Protein AF-A0A066ZX19-F1 (afdb_monomer)

Structure (mmCIF, N/CA/C/O backbone):
data_AF-A0A066ZX19-F1
#
_entry.id   AF-A0A066ZX19-F1
#
loop_
_atom_site.group_PDB
_atom_site.id
_atom_site.type_symbol
_atom_site.label_atom_id
_atom_site.label_alt_id
_atom_site.label_comp_id
_atom_site.label_asym_id
_atom_site.label_entity_id
_atom_site.label_seq_id
_atom_site.pdbx_PDB_ins_code
_atom_site.Cartn_x
_atom_site.Cartn_y
_atom_site.Cartn_z
_atom_site.occupancy
_atom_site.B_iso_or_equiv
_atom_site.auth_seq_id
_atom_site.auth_comp_id
_atom_site.auth_asym_id
_atom_site.auth_atom_id
_atom_site.pdbx_PDB_model_num
ATOM 1 N N . MET A 1 1 ? 16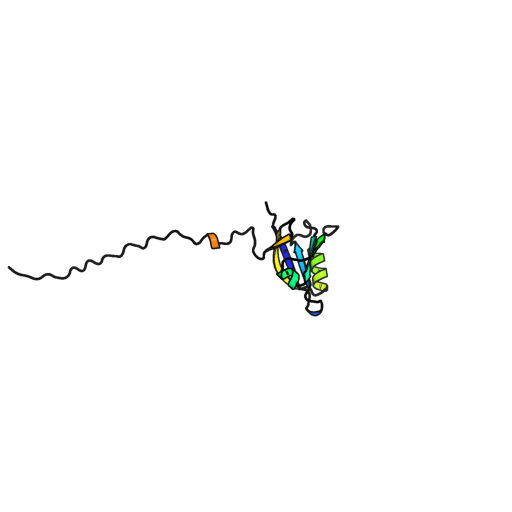.539 -3.342 -13.935 1.00 56.44 1 MET A N 1
ATOM 2 C CA . MET A 1 1 ? 15.503 -4.346 -13.606 1.00 56.44 1 MET A CA 1
ATOM 3 C C . MET A 1 1 ? 14.501 -3.682 -12.680 1.00 56.44 1 MET A C 1
ATOM 5 O O . MET A 1 1 ? 14.935 -2.983 -11.773 1.00 56.44 1 MET A O 1
ATOM 9 N N . ALA A 1 2 ? 13.201 -3.823 -12.944 1.00 65.31 2 ALA A N 1
ATOM 10 C CA . ALA A 1 2 ? 12.162 -3.310 -12.053 1.00 65.31 2 ALA A CA 1
ATOM 11 C C . ALA A 1 2 ? 12.178 -4.112 -10.744 1.00 65.31 2 ALA A C 1
ATOM 13 O O . ALA A 1 2 ? 12.100 -5.339 -10.786 1.00 65.31 2 ALA A O 1
ATOM 14 N N . ASN A 1 3 ? 12.321 -3.436 -9.604 1.00 87.81 3 ASN A N 1
ATOM 15 C CA . ASN A 1 3 ? 12.306 -4.081 -8.293 1.00 87.81 3 ASN A CA 1
ATOM 16 C C . ASN A 1 3 ? 10.891 -3.984 -7.711 1.00 87.81 3 ASN A C 1
ATOM 18 O O . ASN A 1 3 ? 10.463 -2.897 -7.323 1.00 87.81 3 ASN A O 1
ATOM 22 N N . TRP A 1 4 ? 10.155 -5.094 -7.706 1.00 91.69 4 TRP A N 1
ATOM 23 C CA . TRP A 1 4 ? 8.775 -5.151 -7.230 1.00 91.69 4 TRP A CA 1
ATOM 24 C C . TRP A 1 4 ? 8.723 -5.579 -5.770 1.00 91.69 4 TRP A C 1
ATOM 26 O O . TRP A 1 4 ? 9.206 -6.648 -5.405 1.00 91.69 4 TRP A O 1
ATOM 36 N N . ILE A 1 5 ? 8.107 -4.738 -4.949 1.00 92.88 5 ILE A N 1
ATOM 37 C CA . ILE A 1 5 ? 8.027 -4.899 -3.503 1.00 92.88 5 ILE A CA 1
ATOM 38 C C . ILE A 1 5 ? 6.634 -5.407 -3.150 1.00 92.88 5 ILE A C 1
ATOM 40 O O . ILE A 1 5 ? 5.633 -4.767 -3.475 1.00 92.88 5 ILE A O 1
ATOM 44 N N . GLU A 1 6 ? 6.572 -6.538 -2.457 1.00 94.75 6 GLU A N 1
ATOM 45 C CA . GLU A 1 6 ? 5.330 -7.044 -1.882 1.00 94.75 6 GLU A CA 1
ATOM 46 C C . GLU A 1 6 ? 4.841 -6.111 -0.768 1.00 94.75 6 GLU A C 1
ATOM 48 O O . GLU A 1 6 ? 5.584 -5.754 0.155 1.00 94.75 6 GLU A O 1
ATOM 53 N N . CYS A 1 7 ? 3.585 -5.691 -0.877 1.00 94.94 7 CYS A N 1
ATOM 54 C CA . CYS A 1 7 ? 2.951 -4.749 0.026 1.00 94.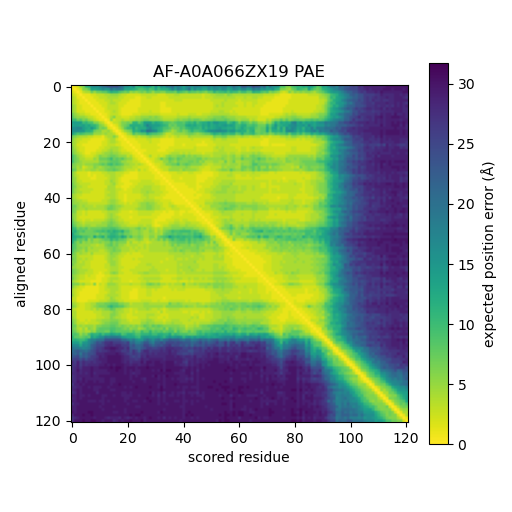94 7 CYS A CA 1
ATOM 55 C C . CYS A 1 7 ? 1.586 -5.260 0.478 1.00 94.94 7 CYS A C 1
ATOM 57 O O . CYS A 1 7 ? 0.801 -5.793 -0.305 1.00 94.94 7 CYS A O 1
ATOM 59 N N . GLU A 1 8 ? 1.269 -5.017 1.739 1.00 95.38 8 GLU A N 1
ATOM 60 C CA . GLU A 1 8 ? -0.037 -5.293 2.316 1.00 95.38 8 GLU A CA 1
ATOM 61 C C . GLU A 1 8 ? -0.918 -4.046 2.240 1.00 95.38 8 GLU A C 1
ATOM 63 O O . GLU A 1 8 ? -0.470 -2.917 2.465 1.00 95.38 8 GLU A O 1
ATOM 68 N N . VAL A 1 9 ? -2.194 -4.259 1.938 1.00 95.38 9 VAL A N 1
ATOM 69 C CA . VAL A 1 9 ? -3.213 -3.220 1.824 1.00 95.38 9 VAL A CA 1
ATOM 70 C C . VAL A 1 9 ? -4.179 -3.349 2.986 1.00 95.38 9 VAL A C 1
ATOM 72 O O . VAL A 1 9 ? -4.715 -4.424 3.254 1.00 95.38 9 VAL A O 1
ATOM 75 N N . TYR A 1 10 ? -4.451 -2.226 3.635 1.00 94.88 10 TYR A N 1
ATOM 76 C CA . TYR A 1 10 ? -5.372 -2.117 4.749 1.00 94.88 10 TYR A CA 1
ATOM 77 C C . TYR A 1 10 ? -6.432 -1.057 4.473 1.00 94.88 10 TYR A C 1
ATOM 79 O O . TYR A 1 10 ? -6.123 0.058 4.044 1.00 94.88 10 TYR A O 1
ATOM 87 N N . CYS A 1 11 ? -7.678 -1.378 4.797 1.00 94.06 11 CYS A N 1
ATOM 88 C CA . CYS A 1 11 ? -8.824 -0.498 4.632 1.00 94.06 11 CYS A CA 1
ATOM 89 C C . CYS A 1 11 ? -9.334 -0.024 5.991 1.00 94.06 11 CYS A C 1
ATOM 91 O O . CYS A 1 11 ? -9.576 -0.814 6.904 1.00 94.06 11 CYS A O 1
ATOM 93 N N . ALA A 1 12 ? -9.501 1.286 6.110 1.00 91.19 12 ALA A N 1
ATOM 94 C CA . ALA A 1 12 ? -10.119 1.935 7.249 1.00 91.19 12 ALA A CA 1
ATOM 95 C C . ALA A 1 12 ? -11.649 1.733 7.219 1.00 91.19 12 ALA A C 1
ATOM 97 O O . ALA A 1 12 ? -12.224 1.568 6.136 1.00 91.19 12 ALA A O 1
ATOM 98 N N . PRO A 1 13 ? -12.336 1.798 8.372 1.00 85.75 13 PRO A N 1
ATOM 99 C CA . PRO A 1 13 ? -13.782 1.618 8.428 1.00 85.75 13 PRO A CA 1
ATOM 100 C C . PRO A 1 13 ? -14.498 2.742 7.670 1.00 85.75 13 PRO A C 1
ATOM 102 O O . PRO A 1 13 ? -13.982 3.858 7.558 1.00 85.75 13 PRO A O 1
ATOM 105 N N . SER A 1 14 ? -15.711 2.483 7.176 1.00 76.44 14 SER A N 1
ATOM 106 C CA . SER A 1 14 ? -16.479 3.437 6.356 1.00 76.44 14 SER A CA 1
ATOM 107 C C . SER A 1 14 ? -16.670 4.806 7.021 1.00 76.44 14 SER A C 1
ATOM 109 O O . SER A 1 14 ? -16.646 5.826 6.336 1.00 76.44 14 SER A O 1
ATOM 111 N N . SER A 1 15 ? -16.748 4.848 8.356 1.00 75.19 15 SER A N 1
ATOM 112 C CA . SER A 1 15 ? -16.823 6.079 9.161 1.00 75.19 15 SER A CA 1
ATOM 113 C C . SER A 1 15 ? -15.627 7.025 8.985 1.00 75.19 15 SER A C 1
ATOM 115 O O . SER A 1 15 ? -15.730 8.210 9.281 1.00 75.19 15 SER A O 1
ATOM 117 N N . SER A 1 16 ? -14.497 6.530 8.475 1.00 68.19 16 SER A N 1
ATOM 118 C CA . SER A 1 16 ? -13.272 7.303 8.233 1.00 68.19 16 SER A CA 1
ATOM 119 C C . SER A 1 16 ? -13.107 7.787 6.781 1.00 68.19 16 SER A C 1
ATOM 121 O O . SER A 1 16 ? -12.058 8.336 6.425 1.00 68.19 16 SER A O 1
ATOM 123 N N . GLY A 1 17 ? -14.124 7.574 5.935 1.00 69.50 17 GLY A N 1
ATOM 124 C CA . GLY A 1 17 ? -14.104 7.934 4.514 1.00 69.50 17 GLY A CA 1
ATOM 125 C C . GLY A 1 17 ? -13.441 6.894 3.604 1.00 69.50 17 GLY A C 1
ATOM 126 O O . GLY A 1 17 ? -12.962 7.248 2.528 1.00 69.50 17 GLY A O 1
ATOM 127 N N . GLY A 1 18 ? -13.373 5.626 4.034 1.00 79.38 18 GLY A N 1
ATOM 128 C CA . GLY A 1 18 ? -12.871 4.515 3.210 1.00 79.38 18 GLY A CA 1
ATOM 129 C C . GLY A 1 18 ? -11.404 4.677 2.808 1.00 79.38 18 GLY A C 1
ATOM 130 O O . GLY A 1 18 ? -11.039 4.484 1.642 1.00 79.38 18 GLY A O 1
ATOM 131 N N . LYS A 1 19 ? -10.568 5.113 3.757 1.00 91.44 19 LYS A N 1
ATOM 132 C CA . LYS A 1 19 ? -9.137 5.311 3.520 1.00 91.44 19 LYS A CA 1
ATOM 133 C C . LYS A 1 19 ? -8.434 3.974 3.328 1.00 91.44 19 LYS A C 1
ATOM 135 O O . LYS A 1 19 ? -8.717 3.005 4.023 1.00 91.44 19 LYS A O 1
ATOM 140 N N . VAL A 1 20 ? -7.480 3.962 2.414 1.00 94.38 20 VAL A N 1
ATOM 141 C CA . VAL A 1 20 ? -6.590 2.839 2.153 1.00 94.38 20 VAL A CA 1
ATOM 142 C C . VAL A 1 20 ? -5.195 3.221 2.619 1.00 94.38 20 VAL A C 1
ATOM 144 O O . VAL A 1 20 ? -4.742 4.352 2.418 1.00 94.38 20 VAL A O 1
ATOM 147 N N . TRP A 1 21 ? -4.526 2.274 3.258 1.00 95.00 21 TRP A N 1
ATOM 148 C CA . TRP A 1 21 ? -3.129 2.354 3.641 1.00 95.00 21 TRP A CA 1
ATOM 149 C C . TRP A 1 21 ? -2.395 1.146 3.074 1.00 95.00 21 TRP A C 1
ATOM 151 O O . TRP A 1 21 ? -2.875 0.024 3.184 1.00 95.00 21 TRP A O 1
ATOM 161 N N . VAL A 1 22 ? -1.250 1.390 2.455 1.00 95.19 22 VAL A N 1
ATOM 162 C CA . VAL A 1 22 ? -0.399 0.364 1.860 1.00 95.19 22 VAL A CA 1
ATOM 163 C C . VAL A 1 22 ? 0.962 0.442 2.524 1.00 95.19 22 VAL A C 1
ATOM 165 O O . VAL A 1 22 ? 1.533 1.533 2.647 1.00 95.19 22 VAL A O 1
ATOM 168 N N . CYS A 1 23 ? 1.489 -0.702 2.934 1.00 94.31 23 CYS A N 1
ATOM 169 C CA . CYS A 1 23 ? 2.820 -0.802 3.508 1.00 94.31 23 CYS A CA 1
ATOM 170 C C . CYS A 1 23 ? 3.609 -1.966 2.907 1.00 94.31 23 CYS A C 1
ATOM 172 O O . CYS A 1 23 ? 3.030 -3.013 2.624 1.00 94.31 23 CYS A O 1
ATOM 174 N N . PRO A 1 24 ? 4.930 -1.812 2.733 1.00 93.75 24 PRO A N 1
ATOM 175 C CA . PRO A 1 24 ? 5.809 -2.928 2.417 1.00 93.75 24 PRO A CA 1
ATOM 176 C C . PRO A 1 24 ? 5.711 -4.027 3.478 1.00 93.75 24 PRO A C 1
ATOM 178 O O . PRO A 1 24 ? 5.678 -3.730 4.674 1.00 93.75 24 PRO A O 1
ATOM 181 N N . ALA A 1 25 ? 5.752 -5.294 3.060 1.00 89.81 25 ALA A N 1
ATOM 182 C CA . ALA A 1 25 ? 5.784 -6.423 3.993 1.00 89.81 25 ALA A CA 1
ATOM 183 C C . ALA A 1 25 ? 7.019 -6.374 4.920 1.00 89.81 25 ALA A C 1
ATOM 185 O O . ALA A 1 25 ? 6.941 -6.759 6.087 1.00 89.81 25 ALA A O 1
ATOM 186 N N . ASN A 1 26 ? 8.138 -5.823 4.428 1.00 87.00 26 ASN A N 1
ATOM 187 C CA . ASN A 1 26 ? 9.374 -5.609 5.182 1.00 87.00 26 ASN A CA 1
ATOM 188 C C . ASN A 1 26 ? 9.695 -4.108 5.349 1.00 87.00 26 ASN A C 1
ATOM 190 O O . ASN A 1 26 ? 10.550 -3.547 4.659 1.00 87.00 26 ASN A O 1
ATOM 194 N N . MET A 1 27 ? 9.011 -3.441 6.286 1.00 82.88 27 MET A N 1
ATOM 195 C CA . MET A 1 27 ? 9.222 -2.008 6.569 1.00 82.88 27 MET A CA 1
ATOM 196 C C . MET A 1 27 ? 10.585 -1.679 7.200 1.00 82.88 27 MET A C 1
ATOM 198 O O . MET A 1 27 ? 11.013 -0.526 7.151 1.00 82.88 27 MET A O 1
ATOM 202 N N . ASN A 1 28 ? 11.298 -2.673 7.745 1.00 83.38 28 ASN A N 1
ATOM 203 C CA . ASN A 1 28 ? 12.621 -2.470 8.346 1.00 83.38 28 ASN A CA 1
ATOM 204 C C . ASN A 1 28 ? 13.680 -2.075 7.305 1.00 83.38 28 ASN A C 1
ATOM 206 O O . ASN A 1 28 ? 14.669 -1.431 7.642 1.00 83.38 28 ASN A O 1
ATOM 210 N N . GLN A 1 29 ? 13.468 -2.445 6.041 1.00 82.69 29 GLN A N 1
ATOM 211 C CA . GLN A 1 29 ? 14.363 -2.113 4.928 1.00 82.69 29 GLN A CA 1
ATOM 212 C C . GLN A 1 29 ? 13.769 -1.063 3.985 1.00 82.69 29 GLN A C 1
ATOM 214 O O . GLN A 1 29 ? 14.495 -0.438 3.216 1.00 82.69 29 GLN A O 1
ATOM 219 N N . ILE A 1 30 ? 12.450 -0.870 4.033 1.00 88.31 30 ILE A N 1
ATOM 220 C CA . ILE A 1 30 ? 11.706 -0.069 3.065 1.00 88.31 30 ILE A CA 1
ATOM 221 C C . ILE A 1 30 ? 10.895 0.990 3.830 1.00 88.31 30 ILE A C 1
ATOM 223 O O . ILE A 1 30 ? 9.739 0.749 4.189 1.00 88.31 30 ILE A O 1
ATOM 227 N N . PRO A 1 31 ? 11.489 2.167 4.115 1.00 88.56 31 PRO A N 1
ATOM 228 C CA . PRO A 1 31 ? 10.909 3.170 5.003 1.00 88.56 31 PRO A CA 1
ATOM 229 C C . PRO A 1 31 ? 9.926 4.079 4.253 1.00 88.56 31 PRO A C 1
ATOM 231 O O . PRO A 1 31 ? 10.082 5.297 4.213 1.00 88.56 31 PRO A O 1
ATOM 234 N N . TRP A 1 32 ? 8.898 3.509 3.631 1.00 91.62 32 TRP A N 1
ATOM 235 C CA . TRP A 1 32 ? 7.809 4.284 3.039 1.00 91.62 32 TRP A CA 1
ATOM 236 C C . TRP A 1 32 ? 6.473 3.563 3.181 1.00 91.62 32 TRP A C 1
ATOM 238 O O . TRP A 1 32 ? 6.401 2.356 3.386 1.00 91.62 32 TRP A O 1
ATOM 248 N N . THR A 1 33 ? 5.392 4.327 3.082 1.00 94.50 33 THR A N 1
ATOM 249 C CA . THR A 1 33 ? 4.020 3.812 3.001 1.00 94.50 33 THR A CA 1
ATOM 250 C C . THR A 1 33 ? 3.246 4.591 1.946 1.00 94.50 33 THR A C 1
ATOM 252 O O . THR A 1 33 ? 3.663 5.678 1.554 1.00 94.50 33 THR A O 1
ATOM 255 N N . MET A 1 34 ? 2.104 4.084 1.493 1.00 95.12 34 MET A N 1
ATOM 256 C CA . MET A 1 34 ? 1.189 4.851 0.646 1.00 95.12 34 MET A CA 1
ATOM 257 C C . MET A 1 34 ? -0.172 4.975 1.322 1.00 95.12 34 MET A C 1
ATOM 259 O O . MET A 1 34 ? -0.586 4.103 2.084 1.00 95.12 34 MET A O 1
ATOM 263 N N . SER A 1 35 ? -0.877 6.078 1.088 1.00 94.62 35 SER A N 1
ATOM 264 C CA . SER A 1 35 ? -2.227 6.257 1.622 1.00 94.62 35 SER A CA 1
ATOM 265 C C . SER A 1 35 ? -3.112 7.124 0.733 1.00 94.62 35 SER A C 1
ATOM 267 O O . SER A 1 35 ? -2.638 7.891 -0.104 1.00 94.62 35 SER A O 1
ATOM 269 N N . GLY A 1 36 ? -4.425 6.973 0.883 1.00 93.81 36 GLY A N 1
ATOM 270 C CA . GLY A 1 36 ? -5.415 7.705 0.098 1.00 93.81 36 GLY A CA 1
ATOM 271 C C . GLY A 1 36 ? -6.824 7.175 0.327 1.00 93.81 36 GLY A C 1
ATOM 272 O O . GLY A 1 36 ? -7.080 6.493 1.314 1.00 93.81 36 GLY A O 1
ATOM 273 N N . THR A 1 37 ? -7.752 7.496 -0.569 1.00 92.44 37 THR A N 1
ATOM 274 C CA . THR A 1 37 ? -9.101 6.907 -0.584 1.00 92.44 37 THR A CA 1
ATOM 275 C C . THR A 1 37 ? -9.112 5.628 -1.418 1.00 92.44 37 THR A C 1
ATOM 277 O O . THR A 1 37 ? -8.249 5.446 -2.279 1.00 92.44 37 THR A O 1
ATOM 280 N N . LYS A 1 38 ? -10.125 4.772 -1.236 1.00 89.06 38 LYS A N 1
ATOM 281 C CA . LYS A 1 38 ? -10.324 3.593 -2.094 1.00 89.06 38 LYS A CA 1
ATOM 282 C C . LYS A 1 38 ? -10.364 3.940 -3.590 1.00 89.06 38 LYS A C 1
ATOM 284 O O . LYS A 1 38 ? -9.721 3.269 -4.383 1.00 89.06 38 LYS A O 1
ATOM 289 N N . ALA A 1 39 ? -11.011 5.042 -3.973 1.00 89.56 39 ALA A N 1
ATOM 290 C CA . ALA A 1 39 ? -11.031 5.493 -5.367 1.00 89.56 39 ALA A CA 1
ATOM 291 C C . ALA A 1 39 ? -9.628 5.820 -5.917 1.00 89.56 39 ALA A C 1
ATOM 293 O O . ALA A 1 39 ? -9.335 5.537 -7.075 1.00 89.56 39 ALA A O 1
ATOM 294 N N . ARG A 1 40 ? -8.734 6.395 -5.099 1.00 91.94 40 ARG A N 1
ATOM 295 C CA . ARG A 1 40 ? -7.336 6.627 -5.501 1.00 91.94 40 ARG A CA 1
ATOM 296 C C . ARG A 1 40 ? -6.542 5.332 -5.580 1.00 91.94 40 ARG A C 1
ATOM 298 O O . ARG A 1 40 ? -5.707 5.199 -6.467 1.00 91.94 40 ARG A O 1
ATOM 305 N N . PHE A 1 41 ? -6.808 4.390 -4.678 1.00 92.25 41 PHE A N 1
ATOM 306 C CA . PHE A 1 41 ? -6.226 3.052 -4.742 1.00 92.25 41 PHE A CA 1
ATOM 307 C C . PHE A 1 41 ? -6.599 2.343 -6.048 1.00 92.25 41 PHE A C 1
ATOM 309 O O . PHE A 1 41 ? -5.708 1.926 -6.782 1.00 92.25 41 PHE A O 1
ATOM 316 N N . ASP A 1 42 ? -7.891 2.309 -6.381 1.00 89.12 42 ASP A N 1
ATOM 317 C CA . ASP A 1 42 ? -8.405 1.678 -7.601 1.00 89.12 42 ASP A CA 1
ATOM 318 C C . ASP A 1 42 ? -7.824 2.335 -8.877 1.00 89.12 42 ASP A C 1
ATOM 320 O O . ASP A 1 42 ? -7.593 1.656 -9.873 1.00 89.12 42 ASP A O 1
ATOM 324 N N . ASN A 1 43 ? -7.492 3.633 -8.823 1.00 90.06 43 ASN A N 1
ATOM 325 C CA . ASN A 1 43 ? -6.857 4.391 -9.914 1.00 90.06 43 ASN A CA 1
ATOM 326 C C . ASN A 1 43 ? -5.322 4.488 -9.819 1.00 90.06 43 ASN A C 1
ATOM 328 O O . ASN A 1 43 ? -4.712 5.312 -10.496 1.00 90.06 43 ASN A O 1
ATOM 332 N N . SER A 1 44 ? -4.682 3.712 -8.947 1.00 89.31 44 SER A N 1
ATOM 333 C CA . SER A 1 44 ? -3.228 3.723 -8.749 1.00 89.31 44 SER A CA 1
ATOM 334 C C . SER A 1 44 ? -2.582 5.093 -8.473 1.00 89.31 44 SER A C 1
ATOM 336 O O . SER A 1 44 ? -1.470 5.371 -8.907 1.00 89.31 44 SER A O 1
ATOM 338 N N . SER A 1 45 ? -3.272 5.954 -7.723 1.00 91.31 45 SER A N 1
ATOM 339 C CA . SER A 1 45 ? -2.882 7.349 -7.442 1.00 91.31 45 SER A CA 1
ATOM 340 C C . SER A 1 45 ? -2.776 7.649 -5.941 1.00 91.31 45 SER A C 1
ATOM 342 O O . SER A 1 45 ? -3.125 8.733 -5.462 1.00 91.31 45 SER A O 1
ATOM 344 N N . LEU A 1 46 ? -2.327 6.665 -5.159 1.00 94.12 46 LEU A N 1
ATOM 345 C CA . LEU A 1 46 ? -2.088 6.854 -3.730 1.00 94.12 46 LEU A CA 1
ATOM 346 C C . LEU A 1 46 ? -0.906 7.797 -3.477 1.00 94.12 46 LEU A C 1
ATOM 348 O O . LEU A 1 46 ? 0.065 7.838 -4.229 1.00 94.12 46 LEU A O 1
ATOM 352 N N . THR A 1 47 ? -0.975 8.538 -2.375 1.00 94.62 47 THR A N 1
ATOM 353 C CA . THR A 1 47 ? 0.097 9.434 -1.946 1.00 94.62 47 THR A CA 1
ATOM 354 C C . THR A 1 47 ? 1.180 8.631 -1.238 1.00 94.62 47 THR A C 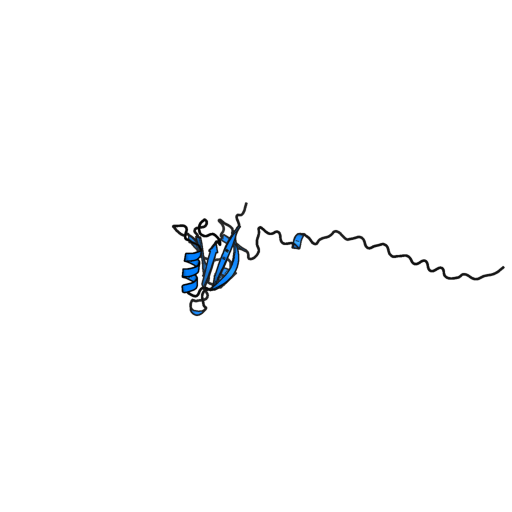1
ATOM 356 O O . THR A 1 47 ? 0.895 7.948 -0.252 1.00 94.62 47 THR A O 1
ATOM 359 N N . VAL A 1 48 ? 2.417 8.733 -1.719 1.00 94.56 48 VAL A N 1
ATOM 360 C CA . VAL A 1 48 ? 3.600 8.133 -1.091 1.00 94.56 48 VAL A CA 1
ATOM 361 C C . VAL A 1 48 ? 4.024 8.980 0.108 1.00 94.56 48 VAL A C 1
ATOM 363 O O . VAL A 1 48 ? 4.082 10.203 0.026 1.00 94.56 48 VAL A O 1
ATOM 366 N N . ASN A 1 49 ? 4.320 8.322 1.224 1.00 92.44 49 ASN A N 1
ATOM 367 C CA . ASN A 1 49 ? 4.782 8.932 2.464 1.00 92.44 49 ASN A CA 1
ATOM 368 C C . ASN A 1 49 ? 6.094 8.258 2.870 1.00 92.44 49 ASN A C 1
ATOM 370 O O . ASN A 1 49 ? 6.090 7.106 3.314 1.00 92.44 49 ASN A O 1
ATOM 374 N N . THR A 1 50 ? 7.204 8.972 2.716 1.00 90.12 50 THR A N 1
ATOM 375 C CA . THR A 1 50 ? 8.520 8.522 3.180 1.00 90.12 50 THR A CA 1
ATOM 376 C C . THR A 1 50 ? 8.605 8.659 4.697 1.00 90.12 50 THR A C 1
ATOM 378 O O . THR A 1 50 ? 8.137 9.640 5.274 1.00 90.12 50 THR A O 1
ATOM 381 N N . LEU A 1 51 ? 9.189 7.663 5.352 1.00 85.62 51 LEU A N 1
ATOM 382 C CA . LEU A 1 51 ? 9.453 7.662 6.781 1.00 85.62 51 LEU A CA 1
ATOM 383 C C . LEU A 1 51 ? 10.901 8.090 7.011 1.00 85.62 51 LEU A C 1
ATOM 385 O O . LEU A 1 51 ? 11.815 7.592 6.361 1.00 85.62 51 LEU A O 1
ATOM 389 N N . ASN A 1 52 ? 11.111 8.995 7.966 1.00 82.88 52 ASN A N 1
ATOM 390 C CA . ASN A 1 52 ? 12.455 9.469 8.313 1.00 82.88 52 ASN A CA 1
ATOM 391 C C . ASN A 1 52 ? 13.329 8.361 8.910 1.00 82.88 52 ASN A C 1
ATOM 393 O O . ASN A 1 52 ? 14.550 8.409 8.810 1.00 82.88 52 ASN A O 1
ATOM 397 N N . THR A 1 53 ? 12.701 7.377 9.549 1.00 80.31 53 THR A N 1
ATOM 398 C CA . THR A 1 53 ? 13.371 6.224 10.135 1.00 80.31 53 THR A CA 1
ATOM 399 C C . THR A 1 53 ? 12.641 4.946 9.740 1.00 80.31 53 THR A C 1
ATOM 401 O O . THR A 1 53 ? 11.404 4.949 9.667 1.00 80.31 53 THR A O 1
ATOM 404 N N . PRO A 1 54 ? 13.375 3.844 9.504 1.00 80.12 54 PRO A N 1
ATOM 405 C CA . PRO A 1 54 ? 12.771 2.525 9.458 1.00 80.12 54 PRO A CA 1
ATOM 406 C C . PRO A 1 54 ? 11.986 2.291 10.745 1.00 80.12 54 PRO A C 1
ATOM 408 O O . PRO A 1 54 ? 12.418 2.674 11.836 1.00 80.12 54 PRO A O 1
ATOM 411 N N . LYS A 1 55 ? 10.811 1.691 10.607 1.00 76.50 55 LYS A N 1
ATOM 412 C CA . LYS A 1 55 ? 9.961 1.337 11.736 1.00 76.50 55 LYS A CA 1
ATOM 413 C C . LYS A 1 55 ? 9.644 -0.134 11.664 1.00 76.50 55 LYS A C 1
ATOM 415 O O . LYS A 1 55 ? 9.459 -0.674 10.574 1.00 76.50 55 LYS A O 1
ATOM 420 N N . ASP A 1 56 ? 9.528 -0.728 12.843 1.00 79.12 56 ASP A N 1
ATOM 421 C CA .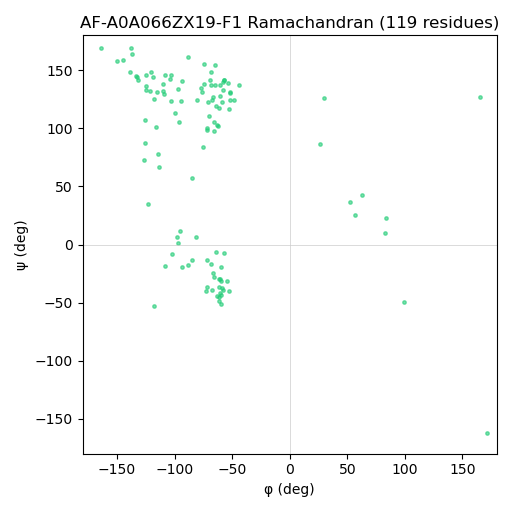 ASP A 1 56 ? 9.082 -2.099 12.957 1.00 79.12 56 ASP A CA 1
ATOM 422 C C . ASP A 1 56 ? 7.685 -2.242 12.334 1.00 79.12 56 ASP A C 1
ATOM 424 O O . ASP A 1 56 ? 6.738 -1.529 12.698 1.00 79.12 56 ASP A O 1
ATOM 428 N N . ALA A 1 57 ? 7.587 -3.137 11.348 1.00 77.56 57 ALA A N 1
ATOM 429 C CA . ALA A 1 57 ? 6.365 -3.363 10.590 1.00 77.56 57 ALA A CA 1
ATOM 430 C C . ALA A 1 57 ? 5.209 -3.781 11.508 1.00 77.56 57 ALA A C 1
ATOM 432 O O . ALA A 1 57 ? 4.077 -3.347 11.295 1.00 77.56 57 ALA A O 1
ATOM 433 N N . TRP A 1 58 ? 5.489 -4.577 12.545 1.00 80.06 58 TRP A N 1
ATOM 434 C CA . TRP A 1 58 ? 4.492 -5.021 13.513 1.00 80.06 58 TRP A CA 1
ATOM 435 C C . TRP A 1 58 ? 3.879 -3.834 14.253 1.00 80.06 58 TRP A C 1
ATOM 437 O O . TRP A 1 58 ? 2.659 -3.690 14.277 1.00 80.06 58 TRP A O 1
ATOM 447 N N . ASN A 1 59 ? 4.708 -2.924 14.769 1.00 85.94 59 ASN A N 1
ATOM 448 C CA . ASN A 1 59 ? 4.230 -1.756 15.514 1.00 85.94 59 ASN A CA 1
ATOM 449 C C . ASN A 1 59 ? 3.332 -0.852 14.656 1.00 85.94 59 ASN A C 1
ATOM 451 O O . ASN A 1 59 ? 2.284 -0.395 15.110 1.00 85.94 59 ASN A O 1
ATOM 455 N N . PHE A 1 60 ? 3.700 -0.627 13.392 1.00 84.62 60 PHE A N 1
ATOM 456 C CA . PHE A 1 60 ? 2.895 0.191 12.479 1.00 84.62 60 PHE A CA 1
ATOM 457 C C . PHE A 1 60 ? 1.559 -0.463 12.116 1.00 84.62 60 PHE A C 1
ATOM 459 O O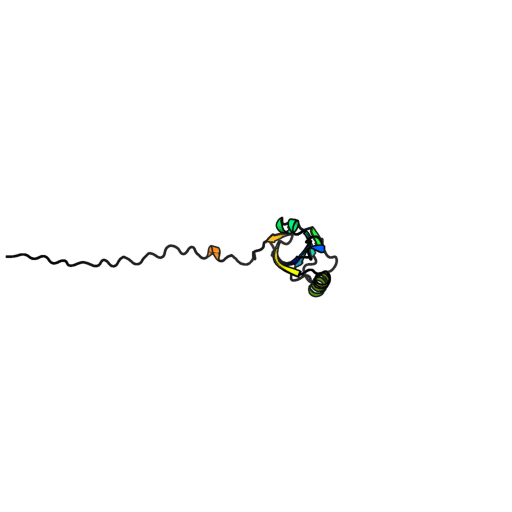 . PHE A 1 60 ? 0.532 0.220 12.045 1.00 84.62 60 PHE A O 1
ATOM 466 N N . LYS A 1 61 ? 1.560 -1.785 11.912 1.00 87.69 61 LYS A N 1
ATOM 467 C CA . LYS A 1 61 ? 0.335 -2.560 11.685 1.00 87.69 61 LYS A CA 1
ATOM 468 C C . LYS A 1 61 ? -0.573 -2.510 12.912 1.00 87.69 61 LYS A C 1
ATOM 470 O O . LYS A 1 61 ? -1.760 -2.230 12.761 1.00 87.69 61 LYS A O 1
ATOM 475 N N . GLU A 1 62 ? -0.025 -2.668 14.115 1.00 90.12 62 GLU A N 1
ATOM 476 C CA . GLU A 1 62 ? -0.779 -2.570 15.368 1.00 90.12 62 GLU A CA 1
ATOM 477 C C . GLU A 1 62 ? -1.406 -1.182 15.567 1.00 90.12 62 GLU A C 1
ATOM 479 O O . GLU A 1 62 ? -2.602 -1.085 15.843 1.00 90.12 62 GLU A O 1
ATOM 484 N N . GLU A 1 63 ? -0.662 -0.095 15.332 1.00 90.44 63 GLU A N 1
ATOM 485 C CA . GLU A 1 63 ? -1.210 1.271 15.387 1.00 90.44 63 GLU A CA 1
ATOM 486 C C . GLU A 1 63 ? -2.382 1.472 14.412 1.00 90.44 63 GLU A C 1
ATOM 488 O O . GLU A 1 63 ? -3.354 2.175 14.708 1.00 90.44 63 GLU A O 1
ATOM 493 N N . LYS A 1 64 ? -2.295 0.888 13.212 1.00 90.81 64 LYS A N 1
ATOM 494 C CA . LYS A 1 64 ? -3.360 0.968 12.204 1.00 90.81 64 LYS A CA 1
ATOM 495 C C . LYS A 1 64 ? -4.553 0.107 12.594 1.00 90.81 64 LYS A C 1
ATOM 497 O O . LYS A 1 64 ? -5.687 0.576 12.476 1.00 90.81 64 LYS A O 1
ATOM 502 N N . ARG A 1 65 ? -4.315 -1.086 13.136 1.00 90.19 65 ARG A N 1
ATOM 503 C CA . ARG A 1 65 ? -5.350 -1.979 13.666 1.00 90.19 65 ARG A CA 1
ATOM 504 C C . ARG A 1 65 ? -6.137 -1.317 14.796 1.00 90.19 65 ARG A C 1
ATOM 506 O O . ARG A 1 65 ? -7.362 -1.340 14.770 1.00 90.19 65 ARG A O 1
ATOM 513 N N . GLN A 1 66 ? -5.463 -0.630 15.721 1.00 91.69 66 GLN A N 1
ATOM 514 C CA . GLN A 1 66 ? -6.112 0.156 16.784 1.00 91.69 66 GLN A CA 1
ATOM 515 C C . GLN A 1 66 ? -6.983 1.298 16.236 1.00 91.69 66 GLN A C 1
ATOM 517 O O . GLN A 1 66 ? -7.996 1.651 16.834 1.00 91.69 66 GLN A O 1
ATOM 522 N N . LYS A 1 67 ? -6.636 1.849 15.066 1.00 89.62 67 LYS A N 1
ATOM 523 C CA . LYS A 1 67 ? -7.449 2.840 14.333 1.00 89.62 67 LYS A CA 1
ATOM 524 C C . LYS A 1 67 ? -8.581 2.204 13.508 1.00 89.62 67 LYS A C 1
ATOM 526 O O . LYS A 1 67 ? -9.235 2.905 12.738 1.00 89.62 67 LYS A O 1
ATOM 531 N N . GLY A 1 68 ? -8.798 0.895 13.640 1.00 90.44 68 GLY A N 1
ATOM 532 C CA . GLY A 1 68 ? -9.851 0.141 12.962 1.00 90.44 68 GLY A CA 1
ATOM 533 C C . GLY A 1 68 ? -9.512 -0.292 11.537 1.00 90.44 68 GLY A C 1
ATOM 534 O O . GLY A 1 68 ? -10.403 -0.742 10.821 1.00 90.44 68 GLY A O 1
ATOM 535 N N . TYR A 1 69 ? -8.260 -0.149 11.095 1.00 93.12 69 TYR A N 1
ATOM 536 C CA . TYR A 1 69 ? -7.867 -0.658 9.784 1.00 93.12 69 TYR A CA 1
ATOM 537 C C . TYR A 1 69 ? -7.892 -2.188 9.790 1.00 93.12 69 TYR A C 1
ATOM 539 O O . TYR A 1 69 ? -7.411 -2.825 10.726 1.00 93.12 69 TYR A O 1
ATOM 547 N N . SER A 1 70 ? -8.414 -2.764 8.714 1.00 92.75 70 SER A N 1
ATOM 548 C CA . SER A 1 70 ? -8.469 -4.209 8.488 1.00 92.75 70 SER A CA 1
ATOM 549 C C . SER A 1 70 ? -7.691 -4.571 7.231 1.00 92.75 70 SER A C 1
ATOM 551 O O . SER A 1 70 ? -7.657 -3.790 6.278 1.00 92.75 70 SER A O 1
ATOM 553 N N . TYR A 1 71 ? -7.030 -5.728 7.247 1.00 93.25 71 TYR A N 1
ATOM 554 C CA . TYR A 1 71 ? -6.336 -6.244 6.070 1.00 93.25 71 TYR A CA 1
ATOM 555 C C . TYR A 1 71 ? -7.336 -6.461 4.927 1.00 93.25 71 TYR A C 1
ATOM 557 O O . TYR A 1 71 ? -8.438 -6.961 5.149 1.00 93.25 71 TYR A O 1
ATOM 565 N N . PHE A 1 72 ? -6.947 -6.067 3.718 1.00 90.88 72 PHE A N 1
ATOM 566 C CA . PHE A 1 72 ? -7.782 -6.127 2.523 1.00 90.88 72 PHE A CA 1
ATOM 567 C C . PHE A 1 72 ? -7.195 -7.052 1.456 1.00 90.88 72 PHE A C 1
ATOM 569 O O . PHE A 1 72 ? -7.890 -7.937 0.965 1.00 90.88 72 PHE A O 1
ATOM 576 N N . SER A 1 73 ? -5.932 -6.846 1.079 1.00 94.31 73 SER A N 1
ATOM 577 C CA . SER A 1 73 ? -5.268 -7.631 0.034 1.00 94.31 73 SER A CA 1
ATOM 578 C C . SER A 1 73 ? -3.752 -7.457 0.076 1.00 94.31 73 SER A C 1
ATOM 580 O O . SER A 1 73 ? -3.243 -6.527 0.698 1.00 94.31 73 SER A O 1
ATOM 582 N N . THR A 1 74 ? -3.037 -8.288 -0.674 1.00 95.25 74 THR A N 1
ATOM 583 C CA . THR A 1 74 ? -1.617 -8.094 -0.993 1.00 95.25 74 THR A CA 1
ATOM 584 C C . THR A 1 74 ? -1.482 -7.588 -2.429 1.00 95.25 74 THR A C 1
ATOM 586 O O . THR A 1 74 ? -2.261 -7.972 -3.300 1.00 95.25 74 THR A O 1
ATOM 589 N N . ILE A 1 75 ? -0.532 -6.685 -2.665 1.00 95.38 75 ILE A N 1
ATOM 590 C CA . ILE A 1 75 ? -0.203 -6.126 -3.980 1.00 95.38 75 ILE A CA 1
ATOM 591 C C . ILE A 1 75 ? 1.314 -6.043 -4.158 1.00 95.38 75 ILE A C 1
ATOM 593 O O . ILE A 1 75 ? 2.073 -6.135 -3.195 1.00 95.38 75 ILE A O 1
ATOM 597 N N . TRP A 1 76 ? 1.754 -5.761 -5.380 1.00 94.56 76 TRP A N 1
ATOM 598 C CA . TRP A 1 76 ? 3.149 -5.499 -5.710 1.00 94.56 76 TRP A CA 1
ATOM 599 C C . TRP A 1 76 ? 3.320 -4.065 -6.184 1.00 94.56 76 TRP A C 1
ATOM 601 O O . TRP A 1 76 ? 2.583 -3.597 -7.053 1.00 94.56 76 TRP A O 1
ATOM 611 N N . VAL A 1 77 ? 4.305 -3.373 -5.616 1.00 94.31 77 VAL A N 1
ATOM 612 C CA . VAL A 1 77 ? 4.606 -1.971 -5.916 1.00 94.31 77 VAL A CA 1
ATOM 613 C C . VAL A 1 77 ? 6.005 -1.863 -6.511 1.00 94.31 77 VAL A C 1
ATOM 615 O O . VAL A 1 77 ? 6.974 -2.335 -5.920 1.00 94.31 77 VAL A O 1
ATOM 618 N N . GLU A 1 78 ? 6.127 -1.249 -7.685 1.00 92.19 78 GLU A N 1
ATOM 619 C CA . GLU A 1 78 ? 7.419 -1.014 -8.333 1.00 92.19 78 GLU A CA 1
ATOM 620 C C . GLU A 1 78 ? 8.201 0.063 -7.574 1.00 92.19 78 GLU A C 1
ATOM 622 O O . GLU A 1 78 ? 7.747 1.200 -7.420 1.00 92.19 78 GLU A O 1
ATOM 627 N N . SER A 1 79 ? 9.405 -0.285 -7.126 1.00 87.38 79 SER A N 1
ATOM 628 C CA . SER A 1 79 ? 10.330 0.661 -6.512 1.00 87.38 79 SER A CA 1
ATOM 629 C C . SER A 1 79 ? 10.695 1.773 -7.501 1.00 87.38 79 SER A C 1
ATOM 631 O O . SER A 1 79 ? 11.107 1.508 -8.630 1.00 87.38 79 SER A O 1
ATOM 633 N N . GLY A 1 80 ? 10.535 3.029 -7.082 1.00 85.75 80 GLY A N 1
ATOM 634 C CA . GLY A 1 80 ? 10.853 4.224 -7.869 1.00 85.75 80 GLY A CA 1
ATOM 635 C C . GLY A 1 80 ? 9.640 4.871 -8.541 1.00 85.75 80 GLY A C 1
ATOM 636 O O . GLY A 1 80 ? 9.439 6.072 -8.379 1.00 85.75 80 GLY A O 1
ATOM 637 N N . THR A 1 81 ? 8.808 4.104 -9.253 1.00 89.69 81 THR A N 1
ATOM 638 C CA . THR A 1 81 ? 7.606 4.646 -9.929 1.00 89.69 81 THR A CA 1
ATOM 639 C C . THR A 1 81 ? 6.339 4.538 -9.082 1.00 89.69 81 THR A C 1
ATOM 641 O O . THR A 1 81 ? 5.359 5.225 -9.365 1.00 89.69 81 THR A O 1
ATOM 644 N N . PHE A 1 82 ? 6.343 3.659 -8.073 1.00 90.00 82 PHE A N 1
ATOM 645 C CA . PHE A 1 82 ? 5.197 3.317 -7.229 1.00 90.00 82 PHE A CA 1
ATOM 646 C C . PHE A 1 82 ? 3.975 2.803 -8.003 1.00 90.00 82 PHE A C 1
ATOM 648 O O . PHE A 1 82 ? 2.839 2.884 -7.530 1.00 90.00 82 PHE A O 1
ATOM 655 N N . ARG A 1 83 ? 4.199 2.239 -9.196 1.00 91.31 83 ARG A N 1
ATOM 656 C CA . ARG A 1 83 ? 3.158 1.533 -9.949 1.00 91.31 83 ARG A CA 1
ATOM 657 C C . ARG A 1 83 ? 2.722 0.294 -9.182 1.00 91.31 83 ARG A C 1
ATOM 659 O O . ARG A 1 83 ? 3.563 -0.434 -8.668 1.00 91.31 83 ARG A O 1
ATOM 666 N N . MET A 1 84 ? 1.417 0.046 -9.141 1.00 93.56 84 MET A N 1
ATOM 667 C CA . MET A 1 84 ? 0.828 -1.062 -8.391 1.00 93.56 84 MET A CA 1
ATOM 668 C C . MET A 1 84 ? 0.318 -2.159 -9.326 1.00 93.56 84 MET A C 1
ATOM 670 O O . MET A 1 84 ? -0.186 -1.873 -10.413 1.00 93.56 84 MET A O 1
ATOM 674 N N . ARG A 1 85 ? 0.420 -3.415 -8.891 1.00 91.38 85 ARG A N 1
ATOM 675 C CA . ARG A 1 85 ? -0.169 -4.592 -9.543 1.00 91.38 85 ARG A CA 1
ATOM 676 C C . ARG A 1 85 ? -0.751 -5.537 -8.501 1.00 91.38 85 ARG A C 1
ATOM 678 O O . ARG A 1 85 ? -0.244 -5.613 -7.386 1.00 91.38 85 ARG A O 1
ATOM 685 N N . LYS A 1 86 ? -1.819 -6.245 -8.867 1.00 89.06 86 LYS A N 1
ATOM 686 C CA . LYS A 1 86 ? -2.450 -7.261 -8.009 1.00 89.06 86 LYS A CA 1
ATOM 687 C C . LYS A 1 86 ? -1.840 -8.646 -8.175 1.00 89.06 86 LYS A C 1
ATOM 689 O O . LYS A 1 86 ? -2.048 -9.477 -7.308 1.00 89.06 86 LYS A O 1
ATOM 694 N N . ASP A 1 87 ? -1.107 -8.874 -9.256 1.00 87.25 87 ASP A N 1
ATOM 695 C CA . ASP A 1 87 ? -0.452 -10.146 -9.544 1.00 87.25 87 ASP A CA 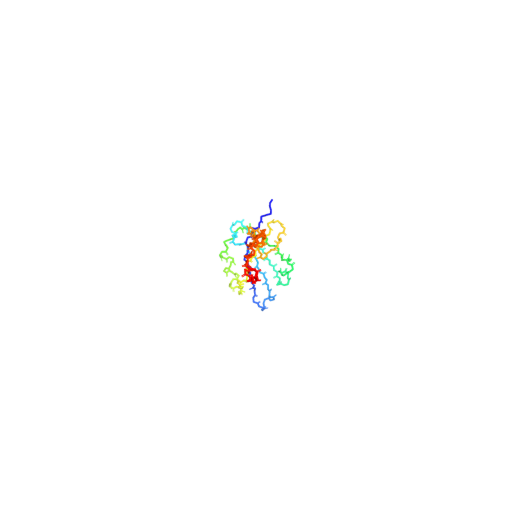1
ATOM 696 C C . ASP A 1 87 ? 1.038 -10.043 -9.235 1.00 87.25 87 ASP A C 1
ATOM 698 O O . ASP A 1 87 ? 1.644 -8.986 -9.446 1.00 87.25 87 ASP A O 1
ATOM 702 N N . ASN A 1 88 ? 1.629 -11.142 -8.762 1.00 84.12 88 ASN A N 1
ATOM 703 C CA . ASN A 1 88 ? 3.053 -11.204 -8.467 1.00 84.12 88 ASN A CA 1
ATOM 704 C C . ASN A 1 88 ? 3.861 -11.164 -9.773 1.00 84.12 88 ASN A C 1
ATOM 706 O O . ASN A 1 88 ? 3.868 -12.152 -10.503 1.00 84.12 88 ASN A O 1
ATOM 710 N N . PRO A 1 89 ? 4.595 -10.080 -10.069 1.00 78.88 89 PRO A N 1
ATOM 711 C CA . PRO A 1 89 ? 5.355 -9.966 -11.310 1.00 78.88 89 PRO A CA 1
ATOM 712 C C . PRO A 1 89 ? 6.586 -10.882 -11.336 1.00 78.88 89 PRO A C 1
ATOM 714 O O . PRO A 1 89 ? 7.179 -11.067 -12.396 1.00 78.88 89 PRO A O 1
ATOM 717 N N . ASN A 1 90 ? 6.975 -11.450 -10.189 1.00 73.75 90 ASN A N 1
ATOM 718 C CA . ASN A 1 90 ? 8.059 -12.426 -10.094 1.00 73.75 90 ASN A CA 1
ATOM 719 C C . ASN A 1 90 ? 7.583 -13.855 -10.391 1.00 73.75 90 ASN A C 1
ATOM 721 O O . ASN A 1 90 ? 8.410 -14.740 -10.600 1.00 73.75 90 ASN A O 1
ATOM 725 N N . ILE A 1 91 ? 6.268 -14.086 -10.423 1.00 71.88 91 ILE A N 1
ATOM 726 C CA . ILE A 1 91 ? 5.674 -15.353 -10.837 1.00 71.88 91 ILE A CA 1
ATOM 727 C C . ILE A 1 91 ? 5.222 -15.163 -12.284 1.00 71.88 91 ILE A C 1
ATOM 729 O O . ILE A 1 91 ? 4.317 -14.380 -12.568 1.00 71.88 91 ILE A O 1
ATOM 733 N N . LYS A 1 92 ? 5.863 -15.864 -13.224 1.00 55.94 92 LYS A N 1
ATOM 734 C CA . LYS A 1 92 ? 5.307 -15.986 -14.574 1.00 55.94 92 LYS A CA 1
ATOM 735 C C . LYS A 1 92 ? 3.964 -16.699 -14.431 1.00 55.94 92 LYS A C 1
ATOM 737 O O . LYS A 1 92 ? 3.937 -17.818 -13.928 1.00 55.94 92 LYS A O 1
ATOM 742 N N . SER A 1 93 ? 2.868 -16.040 -14.805 1.00 50.97 93 SER A N 1
ATOM 743 C CA . SER A 1 93 ? 1.562 -16.699 -14.888 1.00 50.97 93 SER A CA 1
ATOM 744 C C . SER A 1 93 ? 1.697 -17.967 -15.732 1.00 50.97 93 SER A C 1
ATOM 746 O O . SER A 1 93 ? 2.235 -17.911 -16.836 1.00 50.97 93 SER A O 1
ATOM 748 N N . GLU A 1 94 ? 1.192 -19.094 -15.230 1.00 48.28 94 GLU A N 1
ATOM 749 C CA . GLU A 1 94 ? 1.132 -20.378 -15.950 1.00 48.28 94 GLU A CA 1
ATOM 750 C C . GLU A 1 94 ? 0.367 -20.296 -17.285 1.00 48.28 94 GLU A C 1
ATOM 752 O O . GLU A 1 94 ? 0.428 -21.214 -18.093 1.00 48.28 94 GLU A O 1
ATOM 757 N N . SER A 1 95 ? -0.278 -19.169 -17.594 1.00 49.47 95 SER A N 1
ATOM 758 C CA . SER A 1 95 ? -0.954 -18.904 -18.868 1.00 49.47 95 SER A CA 1
ATOM 759 C C . SER A 1 95 ? -0.032 -18.852 -20.102 1.00 49.47 95 SER A C 1
ATOM 761 O O . SER A 1 95 ? -0.538 -18.741 -21.216 1.00 49.47 95 SER A O 1
ATOM 763 N N . GLU A 1 96 ? 1.296 -18.921 -19.943 1.00 46.16 96 GLU A N 1
ATOM 764 C CA . GLU A 1 96 ? 2.249 -19.156 -21.050 1.00 46.16 96 GLU A CA 1
ATOM 765 C C . GLU A 1 96 ? 2.681 -20.632 -21.192 1.00 46.16 96 GLU A C 1
ATOM 767 O O . GLU A 1 96 ? 3.478 -20.941 -22.077 1.00 46.16 96 GLU A O 1
ATOM 772 N N . LEU A 1 97 ? 2.167 -21.550 -20.362 1.00 49.09 97 LEU A N 1
ATOM 773 C CA . LEU A 1 97 ? 2.557 -22.969 -20.357 1.00 49.09 97 LEU A CA 1
ATOM 774 C C . LEU A 1 97 ? 1.564 -23.919 -21.050 1.00 49.09 97 LEU A C 1
ATOM 776 O O . LEU A 1 97 ? 1.932 -25.058 -21.307 1.00 49.09 97 LEU A O 1
ATOM 780 N N . GLU A 1 98 ? 0.376 -23.463 -21.460 1.00 48.81 98 GLU A N 1
ATOM 781 C CA . GLU A 1 98 ? -0.580 -24.278 -22.232 1.00 48.81 98 GLU A CA 1
ATOM 782 C C . GLU A 1 98 ? -0.779 -23.746 -23.662 1.00 48.81 98 GLU A C 1
ATOM 784 O O . GLU A 1 98 ? -1.845 -23.289 -24.072 1.00 48.81 98 GLU A O 1
ATOM 789 N N . ARG A 1 99 ? 0.277 -23.826 -24.470 1.00 48.62 99 ARG A N 1
ATOM 790 C CA . ARG A 1 99 ? 0.118 -24.125 -25.900 1.00 48.62 99 ARG A CA 1
ATOM 791 C C . ARG A 1 99 ? 1.010 -25.307 -26.219 1.00 48.62 99 ARG A C 1
ATOM 793 O O . ARG A 1 99 ? 2.049 -25.154 -26.857 1.00 48.62 99 ARG A O 1
ATOM 800 N N . ASP A 1 100 ? 0.593 -26.478 -25.751 1.00 48.75 100 ASP A N 1
ATOM 801 C CA . ASP A 1 100 ? 1.076 -27.729 -26.315 1.00 48.75 100 ASP A CA 1
ATOM 802 C C . ASP A 1 100 ? 0.890 -27.673 -27.842 1.00 48.75 100 ASP A C 1
ATOM 804 O O . ASP A 1 100 ? -0.222 -27.410 -28.326 1.00 48.75 100 ASP A O 1
ATOM 808 N N . PRO A 1 101 ? 1.953 -27.865 -28.637 1.00 52.16 101 PRO A N 1
ATOM 809 C CA . PRO A 1 101 ? 1.799 -28.081 -30.059 1.00 52.16 101 PRO A CA 1
ATOM 810 C C . PRO A 1 101 ? 1.071 -29.412 -30.239 1.00 52.16 101 PRO A C 1
ATOM 812 O O . PRO A 1 101 ? 1.655 -30.464 -30.020 1.00 52.16 101 PRO A O 1
ATOM 815 N N . ILE A 1 102 ? -0.212 -29.327 -30.603 1.00 57.06 102 ILE A N 1
ATOM 816 C CA . ILE A 1 102 ? -0.984 -30.307 -31.379 1.00 57.06 102 ILE A CA 1
ATOM 817 C C . ILE A 1 102 ? -0.420 -31.725 -31.224 1.00 57.06 102 ILE A C 1
ATOM 819 O O . ILE A 1 102 ? 0.392 -32.171 -32.036 1.00 57.06 102 ILE A O 1
ATOM 823 N N . SER A 1 103 ? -0.859 -32.432 -30.183 1.00 46.69 103 SER A N 1
ATOM 824 C CA . SER A 1 103 ? -0.737 -33.888 -30.151 1.00 46.69 103 SER A CA 1
ATOM 825 C C . SER A 1 103 ? -1.352 -34.422 -31.452 1.00 46.69 103 SER A C 1
ATOM 827 O O . SER A 1 103 ? -2.538 -34.163 -31.690 1.00 46.69 103 SER A O 1
ATOM 829 N N . PRO A 1 104 ? -0.589 -35.073 -32.352 1.00 52.84 104 PRO A N 1
ATOM 830 C CA . PRO A 1 104 ? -1.185 -35.666 -33.532 1.00 52.84 104 PRO A CA 1
ATOM 831 C C . PRO A 1 104 ? -2.123 -36.771 -33.053 1.00 52.84 104 PRO A C 1
ATOM 833 O O . PRO A 1 104 ? -1.700 -37.714 -32.383 1.00 52.84 104 PRO A O 1
ATOM 836 N N . SER A 1 105 ? -3.409 -36.618 -33.372 1.00 60.72 105 SER A N 1
ATOM 837 C CA . SER A 1 105 ? -4.430 -37.637 -33.160 1.00 60.72 105 SER A CA 1
ATOM 838 C C . SER A 1 105 ? -3.897 -39.010 -33.587 1.00 60.72 105 SER A C 1
ATOM 840 O O . SER A 1 105 ? -3.259 -39.103 -34.642 1.00 60.72 105 SER A O 1
ATOM 842 N N . PRO A 1 106 ? -4.147 -40.082 -32.815 1.00 58.34 106 PRO A N 1
ATOM 843 C CA . PRO A 1 106 ? -3.799 -41.418 -33.268 1.00 58.34 106 PRO A CA 1
ATOM 844 C C . PRO A 1 106 ? -4.510 -41.690 -34.605 1.00 58.34 106 PRO A C 1
ATOM 846 O O . PRO A 1 106 ? -5.660 -41.270 -34.770 1.00 58.34 106 PRO A O 1
ATOM 849 N N . PRO A 1 107 ? -3.843 -42.346 -35.570 1.00 52.72 107 PRO A N 1
ATOM 850 C CA . PRO A 1 107 ? -4.455 -42.654 -36.853 1.00 52.72 107 PRO A CA 1
ATOM 851 C C . PRO A 1 107 ? -5.721 -43.483 -36.627 1.00 52.72 107 PRO A C 1
ATOM 853 O O . PRO A 1 107 ? -5.712 -44.434 -35.840 1.00 52.72 107 PRO A O 1
ATOM 856 N N . GLU A 1 108 ? -6.807 -43.096 -37.302 1.00 55.59 108 GLU A N 1
ATOM 857 C CA . GLU A 1 108 ? -8.057 -43.850 -37.319 1.00 55.59 108 GLU A CA 1
ATOM 858 C C . GLU A 1 108 ? -7.756 -45.320 -37.620 1.00 55.59 108 GLU A C 1
ATOM 860 O O . GLU A 1 108 ? -7.120 -45.654 -38.623 1.00 55.59 108 GLU A O 1
ATOM 865 N N . ALA A 1 109 ? -8.202 -46.209 -36.733 1.00 55.00 109 ALA A N 1
ATOM 866 C CA . ALA A 1 109 ? -8.213 -47.632 -37.007 1.00 55.00 109 ALA A CA 1
ATOM 867 C C . ALA A 1 109 ? -9.135 -47.869 -38.210 1.00 55.00 109 ALA A C 1
ATOM 869 O O . ALA A 1 109 ? -10.360 -47.843 -38.091 1.00 55.00 109 ALA A O 1
ATOM 870 N N . VAL A 1 110 ? -8.532 -48.073 -39.381 1.00 54.00 110 VAL A N 1
ATOM 871 C CA . VAL A 1 110 ? -9.219 -48.541 -40.582 1.00 54.00 110 VAL A CA 1
ATOM 872 C C . VAL A 1 110 ? -9.691 -49.963 -40.294 1.00 54.00 110 VAL A C 1
ATOM 874 O O . VAL A 1 110 ? -8.924 -50.921 -40.378 1.00 54.00 110 VAL A O 1
ATOM 877 N N . TYR A 1 111 ? -10.955 -50.110 -39.908 1.00 55.53 111 TYR A N 1
ATOM 878 C CA . TYR A 1 111 ? -11.607 -51.411 -39.898 1.00 55.53 111 TYR A CA 1
ATOM 879 C C . TYR A 1 111 ? -11.864 -51.809 -41.356 1.00 55.53 111 TYR A C 1
ATOM 881 O O . TYR A 1 111 ? -12.810 -51.333 -41.983 1.00 55.53 111 TYR A O 1
ATOM 889 N N . GLU A 1 112 ? -11.012 -52.673 -41.915 1.00 50.97 112 GLU A N 1
ATOM 890 C CA . GLU A 1 112 ? -11.323 -53.377 -43.159 1.00 50.97 112 GLU A CA 1
ATOM 891 C C . GLU A 1 112 ? -12.546 -54.273 -42.930 1.00 50.97 112 GLU A C 1
ATOM 893 O O . GLU A 1 112 ? -12.475 -55.359 -42.349 1.00 50.97 112 GLU A O 1
ATOM 898 N N . ILE A 1 113 ? -13.693 -53.811 -43.418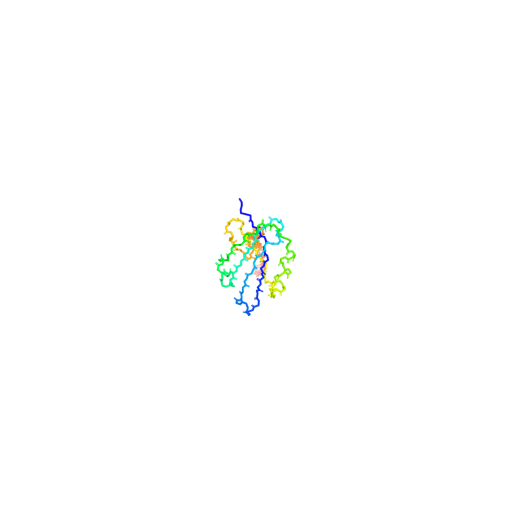 1.00 55.66 113 ILE A N 1
ATOM 899 C CA . 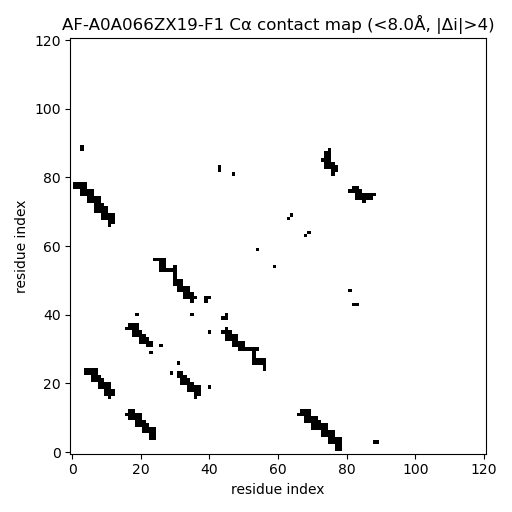ILE A 1 113 ? -14.883 -54.631 -43.596 1.00 55.66 113 ILE A CA 1
ATOM 900 C C . ILE A 1 113 ? -14.596 -55.570 -44.773 1.00 55.66 113 ILE A C 1
ATOM 902 O O . ILE A 1 113 ? -14.751 -55.191 -45.933 1.00 55.66 113 ILE A O 1
ATOM 906 N N . LYS A 1 114 ? -14.200 -56.819 -44.501 1.00 47.91 114 LYS A N 1
ATOM 907 C CA . LYS A 1 114 ? -14.279 -57.885 -45.512 1.00 47.91 114 LYS A CA 1
ATOM 908 C C . LYS A 1 114 ? -15.738 -58.309 -45.656 1.00 47.91 114 LYS A C 1
ATOM 910 O O . LYS A 1 114 ? -16.196 -59.249 -45.014 1.00 47.91 114 LYS A O 1
ATOM 915 N N . SER A 1 115 ? -16.469 -57.562 -46.483 1.00 50.47 115 SER A N 1
ATOM 916 C CA . SER A 1 115 ? -17.766 -57.982 -47.001 1.00 50.47 115 SER A CA 1
ATOM 917 C C . SER A 1 115 ? -17.559 -59.024 -48.102 1.00 50.47 115 SER A C 1
ATOM 919 O O . SER A 1 115 ? -16.725 -58.886 -48.994 1.00 50.47 115 SER A O 1
ATOM 921 N N . SER A 1 116 ? -18.311 -60.101 -47.948 1.00 54.78 116 SER A N 1
ATOM 922 C CA . SER A 1 116 ? -18.445 -61.293 -48.767 1.00 54.78 116 SER A CA 1
ATOM 923 C C . SER A 1 116 ? -18.731 -61.001 -50.243 1.00 54.78 116 SER A C 1
ATOM 925 O O . SER A 1 116 ? -19.686 -60.307 -50.578 1.00 54.78 116 SER A O 1
ATOM 927 N N . GLY A 1 117 ? -17.970 -61.652 -51.125 1.00 44.16 117 GLY A N 1
ATOM 928 C CA . GLY A 1 117 ? -18.299 -61.814 -52.538 1.00 44.16 117 GLY A CA 1
ATOM 929 C C . GLY A 1 117 ? -18.496 -63.291 -52.869 1.00 44.16 117 GLY A C 1
ATOM 930 O O . GLY A 1 117 ? -17.527 -64.027 -53.026 1.00 44.16 117 GLY A O 1
ATOM 931 N N . LEU A 1 118 ? -19.759 -63.713 -52.954 1.00 53.06 118 LEU A N 1
ATOM 932 C CA . LEU A 1 118 ? -20.190 -64.853 -53.766 1.00 53.06 118 LEU A CA 1
ATOM 933 C C . LEU A 1 118 ? -19.777 -64.619 -55.233 1.00 53.06 118 LEU A C 1
ATOM 935 O O . LEU A 1 118 ? -19.906 -63.492 -55.700 1.00 53.06 118 LEU A O 1
ATOM 939 N N . PHE A 1 119 ? -19.343 -65.660 -55.954 1.00 47.12 119 PHE A N 1
ATOM 940 C CA . PHE A 1 119 ? -20.026 -66.225 -57.139 1.00 47.12 119 PHE A CA 1
ATOM 941 C C . PHE A 1 119 ? -19.114 -67.164 -57.967 1.00 47.12 119 PHE A C 1
ATOM 943 O O . PHE A 1 119 ? -18.022 -66.786 -58.371 1.00 47.12 119 PHE A O 1
ATOM 950 N N . ASN A 1 120 ? -19.648 -68.373 -58.197 1.00 39.97 120 ASN A N 1
ATOM 951 C CA . ASN A 1 120 ? -19.590 -69.289 -59.351 1.00 39.97 120 ASN A CA 1
ATOM 952 C C . ASN A 1 120 ? -18.363 -69.327 -60.281 1.00 39.97 120 ASN A C 1
ATOM 954 O O . ASN A 1 120 ? -18.086 -68.345 -60.958 1.00 39.97 120 ASN A O 1
ATOM 958 N N . PHE A 1 121 ? -17.799 -70.529 -60.469 1.00 42.81 121 PHE A N 1
ATOM 959 C CA . PHE A 1 121 ? -17.995 -71.369 -61.669 1.00 42.81 121 PHE A CA 1
ATOM 960 C C . PHE A 1 121 ? -17.724 -72.844 -61.343 1.00 42.81 121 PHE A C 1
ATOM 962 O O . PHE A 1 121 ? -16.840 -73.101 -60.495 1.00 42.81 121 PHE A O 1
#

Mean predicted aligned error: 13.02 Å

Solvent-accessible surface area (backbone atoms only — not comparable to full-atom values): 7380 Å² total; per-residue (Å²): 130,90,51,70,41,57,24,42,31,29,37,34,46,71,94,72,66,34,30,32,39,35,36,43,71,58,16,68,83,39,38,45,35,32,37,41,38,49,71,29,52,80,65,65,60,49,47,78,43,79,45,97,56,61,44,62,46,65,62,56,48,49,58,39,40,76,69,52,33,40,86,73,50,66,32,28,30,32,65,92,77,59,50,70,39,78,61,63,86,88,53,80,66,69,85,78,70,78,73,74,80,74,78,77,73,77,79,78,80,79,76,81,77,85,75,86,77,88,80,90,134

Organism: Hydrogenovibrio marinus (NCBI:txid28885)

Nearest PDB structures (foldseek):
  3it8-assembly1_D  TM=3.660E-01  e=7.368E+00  Yaba-like disease virus
  8xvt-assembly1_D  TM=2.350E-01  e=2.568E+00  Homo sapiens
  4bwc-assembly1_A-2  TM=3.322E-01  e=5.902E+00  Bos taurus
  3fgt-assembly1_A  TM=2.938E-01  e=8.703E+00  Mus musculus

Sequence (121 aa):
MANWIECEVYCAPSSSGGKVWVCPANMNQIPWTMSGTKARFDNSSLTVNTLNTPKDAWNFKEEKRQKGYSYFSTIWVESGTFRMRKDNPNIKSESELERDPISPSPPEAVYEIKSSGLFNF

pLDDT: mean 78.87, std 17.39, range [39.97, 95.38]

Radius of gyration: 29.1 Å; Cα contacts (8 Å, |Δi|>4): 170; chains: 1; bounding box: 36×81×78 Å

Foldseek 3Di:
DWDKFKKWKWWADVVVVTKIKIDGPQQQVPQKIWIDHPVCVVVLNTHIGGHPHRDDPVVVVVVVVVNVIDTDAMWIATPPVRGIG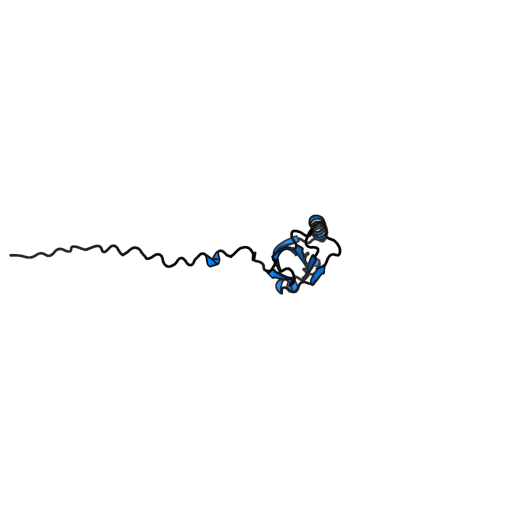RDDPVDDPCVVVPPDPDPDDDPPDPPPDPDDDDDDD

Secondary structure (DSSP, 8-state):
---EEEEEEEE--GGGTSEEEEEES-TTT--EEEEEEHHHHHTT-PEEEE-SS---HHHHHHHHHHTT-EEEEEEEEETTT--EESS-TTS--GGGS--------PPP-------------